Protein AF-A0A669Q5N9-F1 (afdb_monomer)

Foldseek 3Di:
DDPPPPVVVVVVQVQAAPQVRHGAAQWKAFPPVRDIHRPVRLVVVCVVPQADPPPRHGGPDIGTDPPPPPPPPDD

Sequence (75 aa):
LSTQQLDSMATELDRRCPICLDTMDDASYVMPCLHQFCFGCIQRWAESRPTCPLCKRRVESILHSVRGPQRSAIS

pLDDT: mean 79.75, std 16.21, range [48.41, 94.81]

InterPro domains:
  IPR001841 Zinc finger, RING-type [PS50089] (17-56)
  IPR001841 Zinc finger, RING-type [SM00184] (17-55)
  IPR013083 Zinc finger, RING/FYVE/PHD-type [G3DSA:3.30.40.10] (11-73)
  IPR017907 Zinc finger, RING-type, conserved site [PS00518] (33-42)
  IPR018957 Zinc finger, C3HC4 RING-type [PF00097] (17-55)

Mean predicted aligned error: 10.38 Å

Radius of gyration: 16.64 Å; Cα contacts (8 Å, |Δi|>4): 88; chains: 1; bounding box: 25×39×60 Å

Solvent-accessible surface area (backbone atoms only — not comparable to full-atom values): 4766 Å² total; per-residue (Å²): 133,82,78,85,70,65,68,70,64,61,68,66,57,78,56,36,12,84,84,79,71,38,76,53,55,65,59,18,31,33,32,89,77,65,50,68,31,20,41,76,53,52,51,60,42,39,75,78,46,51,41,38,90,88,77,63,46,64,52,78,47,76,51,61,81,77,79,70,81,79,76,72,79,78,130

Secondary structure (DSSP, 8-state):
--STTSSTTHHHHTTB-TTTSSB-SSEEEEETTTEEEEHHHHHHHHHH--B-TTT-PBP-EEEE-----------

Organism: Phasianus colchicus (NCBI:txid9054)

Nearest PDB structures (foldseek):
  2y43-assembly1_B  TM=8.693E-01  e=9.601E-05  Homo sapiens
  8grm-assembly1_M  TM=8.094E-01  e=5.584E-05  Homo sapiens
  9dgg-assembly1_K  TM=8.175E-01  e=5.975E-05  Homo sapiens
  4s3o-assembly2_B  TM=7.437E-01  e=2.314E-05  Homo sapiens
  8pp7-assembly1_M  TM=7.400E-01  e=6.394E-05  Homo sapiens

Structure (mmCIF, N/CA/C/O backbone):
data_AF-A0A669Q5N9-F1
#
_entry.id   AF-A0A669Q5N9-F1
#
loop_
_atom_site.group_PDB
_atom_site.id
_atom_site.type_symbol
_atom_site.label_atom_id
_atom_site.label_alt_id
_atom_site.label_comp_id
_atom_site.label_asym_id
_atom_site.label_entity_id
_atom_site.label_seq_id
_atom_site.pdbx_PDB_ins_code
_atom_site.Cartn_x
_atom_site.Cartn_y
_atom_site.Cartn_z
_atom_site.occupancy
_atom_site.B_iso_or_equiv
_atom_site.auth_seq_id
_atom_site.auth_comp_id
_atom_site.auth_asym_id
_atom_site.auth_atom_id
_atom_site.pdbx_PDB_model_num
ATOM 1 N N . LEU A 1 1 ? 6.779 -19.889 35.280 1.00 48.41 1 LEU A N 1
ATOM 2 C CA . LEU A 1 1 ? 6.255 -20.423 34.006 1.00 48.41 1 LEU A CA 1
ATOM 3 C C . LEU A 1 1 ? 6.658 -19.471 32.886 1.00 48.41 1 LEU A C 1
ATOM 5 O O . LEU A 1 1 ? 6.574 -18.267 33.080 1.00 48.41 1 LEU A O 1
ATOM 9 N N . SER A 1 2 ? 7.161 -20.052 31.799 1.00 50.34 2 SER A N 1
ATOM 10 C CA . SER A 1 2 ? 7.663 -19.503 30.533 1.00 50.34 2 SER A CA 1
ATOM 11 C C . SER A 1 2 ? 7.246 -18.079 30.132 1.00 50.34 2 SER A C 1
ATOM 13 O O . SER A 1 2 ? 6.121 -17.858 29.703 1.00 50.34 2 SER A O 1
ATOM 15 N N . THR A 1 3 ? 8.200 -17.144 30.109 1.00 57.16 3 THR A N 1
ATOM 16 C CA . THR A 1 3 ? 8.121 -15.903 29.306 1.00 57.16 3 THR A CA 1
ATOM 17 C C . THR A 1 3 ? 8.542 -16.116 27.844 1.00 57.16 3 THR A C 1
ATOM 19 O O . THR A 1 3 ? 8.425 -15.214 27.026 1.00 57.16 3 THR A O 1
ATOM 22 N N . GLN A 1 4 ? 8.973 -17.328 27.479 1.00 57.53 4 GLN A N 1
ATOM 23 C CA . GLN A 1 4 ? 9.547 -17.651 26.164 1.00 57.53 4 GLN A CA 1
ATOM 24 C C . GLN A 1 4 ? 8.514 -17.911 25.047 1.00 57.53 4 GLN A C 1
ATOM 26 O O . GLN A 1 4 ? 8.864 -18.486 24.025 1.00 57.53 4 GLN A O 1
ATOM 31 N N . GLN A 1 5 ? 7.242 -17.540 25.226 1.00 57.53 5 GLN A N 1
ATOM 32 C CA . GLN A 1 5 ? 6.175 -17.808 24.242 1.00 57.53 5 GLN A CA 1
ATOM 33 C C . GLN A 1 5 ? 5.516 -16.546 23.661 1.00 57.53 5 GLN A C 1
ATOM 35 O O . GLN A 1 5 ? 4.605 -16.670 22.849 1.00 57.53 5 GLN A O 1
ATOM 40 N N . LEU A 1 6 ? 5.969 -15.341 24.028 1.00 56.78 6 LEU A N 1
ATOM 41 C CA . LEU A 1 6 ? 5.392 -14.084 23.520 1.00 56.78 6 LEU A CA 1
ATOM 42 C C . LEU A 1 6 ? 6.181 -13.461 22.352 1.00 56.78 6 LEU A C 1
ATOM 44 O O . LEU A 1 6 ? 5.593 -12.734 21.558 1.00 56.78 6 LEU A O 1
ATOM 48 N N . ASP A 1 7 ? 7.459 -13.808 22.173 1.00 51.12 7 ASP A N 1
ATOM 49 C CA . ASP A 1 7 ? 8.290 -13.308 21.060 1.00 51.12 7 ASP A CA 1
ATOM 50 C C . ASP A 1 7 ? 8.056 -14.049 19.732 1.00 51.12 7 ASP A C 1
ATOM 52 O O . ASP A 1 7 ? 8.244 -13.490 18.651 1.00 51.12 7 ASP A O 1
ATOM 56 N N . SER A 1 8 ? 7.597 -15.304 19.777 1.00 54.50 8 SER A N 1
ATOM 57 C CA . SER A 1 8 ? 7.408 -16.111 18.563 1.00 54.50 8 SER A CA 1
ATOM 58 C C . SER A 1 8 ? 6.217 -15.654 17.713 1.00 54.50 8 SER A C 1
ATOM 60 O O . SER A 1 8 ? 6.254 -15.795 16.498 1.00 54.50 8 SER A O 1
ATOM 62 N N . MET A 1 9 ? 5.189 -15.051 18.320 1.00 53.22 9 MET A N 1
ATOM 63 C CA . MET A 1 9 ? 3.998 -14.561 17.605 1.00 53.22 9 MET A CA 1
ATOM 64 C C . MET A 1 9 ? 4.207 -13.181 16.955 1.00 53.22 9 MET A C 1
ATOM 66 O O . MET A 1 9 ? 3.469 -12.811 16.043 1.00 53.22 9 MET A O 1
ATOM 70 N N . ALA A 1 10 ? 5.204 -12.408 17.399 1.00 54.12 10 ALA A N 1
ATOM 71 C CA . ALA A 1 10 ? 5.428 -11.041 16.922 1.00 54.12 10 ALA A CA 1
ATOM 72 C C . ALA A 1 10 ? 6.065 -10.988 15.520 1.00 54.12 10 ALA A C 1
ATOM 74 O O . ALA A 1 10 ? 5.820 -10.054 14.760 1.00 54.12 10 ALA A O 1
ATOM 75 N N . THR A 1 11 ? 6.839 -12.011 15.146 1.00 53.66 11 THR A N 1
ATOM 76 C CA . THR A 1 11 ? 7.563 -12.049 13.860 1.00 53.66 11 THR A CA 1
ATOM 77 C C . THR A 1 11 ? 6.725 -12.571 12.687 1.00 53.66 11 THR A C 1
ATOM 79 O O . THR A 1 11 ? 7.058 -12.308 11.531 1.00 53.66 11 THR A O 1
ATOM 82 N N . GLU A 1 12 ? 5.612 -13.263 12.951 1.00 52.50 12 GLU A N 1
ATOM 83 C CA . GLU A 1 12 ? 4.695 -13.758 11.910 1.00 52.50 12 GLU A CA 1
ATOM 84 C C . GLU A 1 12 ? 3.673 -12.713 11.441 1.00 52.50 12 GLU A C 1
ATOM 86 O O . GLU A 1 12 ? 3.113 -12.839 10.349 1.00 52.50 12 GLU A O 1
ATOM 91 N N . LEU A 1 13 ? 3.416 -11.676 12.244 1.00 53.69 13 LEU A N 1
ATOM 92 C CA . LEU A 1 13 ? 2.447 -10.632 11.906 1.00 53.69 13 LEU A CA 1
ATOM 93 C C . LEU A 1 13 ? 3.028 -9.584 10.944 1.00 53.69 13 LEU A C 1
ATOM 95 O O . LEU A 1 13 ? 2.303 -9.059 10.102 1.00 53.69 13 LEU A O 1
ATOM 99 N N . ASP A 1 14 ? 4.338 -9.340 11.015 1.00 60.97 14 ASP A N 1
ATOM 100 C CA . ASP A 1 14 ? 5.045 -8.318 10.226 1.00 60.97 14 ASP A CA 1
ATOM 101 C C . ASP A 1 14 ? 5.058 -8.609 8.710 1.00 60.97 14 ASP A C 1
ATOM 103 O O . ASP A 1 14 ? 5.270 -7.724 7.886 1.00 60.97 14 ASP A O 1
ATOM 107 N N . ARG A 1 15 ? 4.763 -9.853 8.313 1.00 69.69 15 ARG A N 1
ATOM 108 C CA . ARG A 1 15 ? 4.740 -10.286 6.905 1.00 69.69 15 ARG A CA 1
ATOM 109 C C . ARG A 1 15 ? 3.34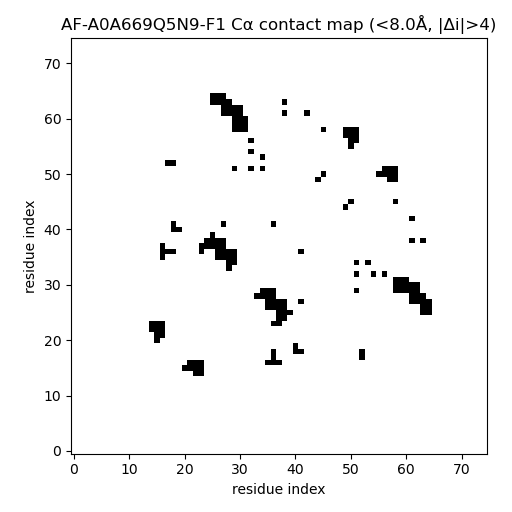0 -10.444 6.319 1.00 69.69 15 ARG A C 1
ATOM 111 O O . ARG A 1 15 ? 3.208 -10.956 5.205 1.00 69.69 15 ARG A O 1
ATOM 118 N N . ARG A 1 16 ? 2.293 -10.043 7.043 1.00 84.94 16 ARG A N 1
ATOM 119 C CA . ARG A 1 16 ? 0.913 -10.132 6.548 1.00 84.94 16 ARG A CA 1
ATOM 120 C C . ARG A 1 16 ? 0.515 -8.857 5.829 1.00 84.94 16 ARG A C 1
ATOM 122 O O . ARG A 1 16 ? 0.870 -7.752 6.235 1.00 84.94 16 ARG A O 1
ATOM 129 N N . CYS A 1 17 ? -0.253 -8.996 4.759 1.00 89.75 17 CYS A N 1
ATOM 130 C CA . CYS A 1 17 ? -0.810 -7.839 4.088 1.00 89.75 17 CYS A CA 1
ATOM 131 C C . CYS A 1 17 ? -1.926 -7.237 4.953 1.00 89.75 17 CYS A C 1
ATOM 133 O O . CYS A 1 17 ? -2.898 -7.923 5.254 1.00 89.75 17 CYS A O 1
ATOM 135 N N . PRO A 1 18 ? -1.879 -5.943 5.300 1.00 88.00 18 PRO A N 1
ATOM 136 C CA . PRO A 1 18 ? -2.899 -5.315 6.146 1.00 88.00 18 PRO A CA 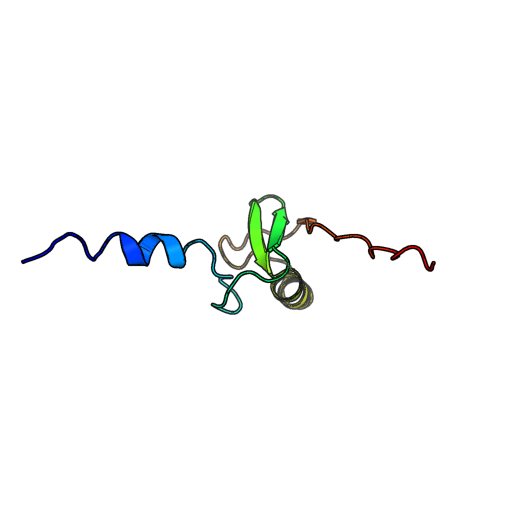1
ATOM 137 C C . PRO A 1 18 ? -4.253 -5.112 5.437 1.00 88.00 18 PRO A C 1
ATOM 139 O O . PRO A 1 18 ? -5.202 -4.663 6.070 1.00 88.00 18 PRO A O 1
ATOM 142 N N . ILE A 1 19 ? -4.352 -5.406 4.131 1.00 89.94 19 ILE A N 1
ATOM 143 C CA . ILE A 1 19 ? -5.609 -5.334 3.367 1.00 89.94 19 ILE A CA 1
ATOM 144 C C . ILE A 1 19 ? -6.358 -6.671 3.425 1.00 89.94 19 ILE A C 1
ATOM 146 O O . ILE A 1 19 ? -7.547 -6.677 3.726 1.00 89.94 19 ILE A O 1
ATOM 150 N N . CYS A 1 20 ? -5.688 -7.795 3.137 1.00 91.62 20 CYS A N 1
ATOM 151 C CA . CYS A 1 20 ? -6.316 -9.124 3.174 1.00 91.62 20 CYS A CA 1
ATOM 152 C C . CYS A 1 20 ? -6.096 -9.883 4.490 1.00 91.62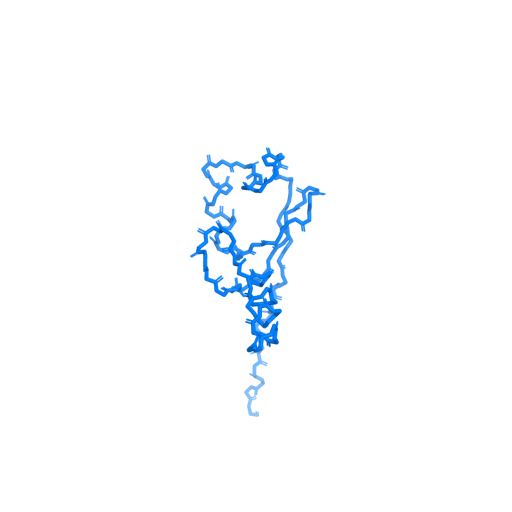 20 CYS A C 1
ATOM 154 O O . CYS A 1 20 ? -6.732 -10.909 4.696 1.00 91.62 20 CYS A O 1
ATOM 156 N N . LEU A 1 21 ? -5.228 -9.379 5.375 1.00 88.50 21 LEU A N 1
ATOM 157 C CA . LEU A 1 21 ? -4.823 -9.991 6.650 1.00 88.50 21 LEU A CA 1
ATOM 158 C C . LEU A 1 21 ? -4.178 -11.383 6.511 1.00 88.50 21 LEU A C 1
ATOM 160 O O . LEU A 1 21 ? -4.041 -12.108 7.496 1.00 88.50 21 LEU A O 1
ATOM 164 N N . ASP A 1 22 ? -3.737 -11.715 5.299 1.00 88.62 22 ASP A N 1
ATOM 165 C CA . ASP A 1 22 ? -3.132 -12.989 4.916 1.00 88.62 22 ASP A CA 1
ATOM 166 C C . ASP A 1 22 ? -1.650 -12.800 4.544 1.00 88.62 22 ASP A C 1
ATOM 168 O O . ASP A 1 22 ? -1.124 -11.680 4.514 1.00 88.62 22 ASP A O 1
ATOM 172 N N . THR A 1 23 ? -0.963 -13.902 4.269 1.00 86.56 23 THR A N 1
ATOM 173 C CA . THR A 1 23 ? 0.389 -13.947 3.716 1.00 86.56 23 THR A CA 1
ATOM 174 C C . THR A 1 23 ? 0.542 -13.051 2.481 1.00 86.56 23 THR A C 1
ATOM 176 O O . THR A 1 23 ? -0.331 -12.987 1.616 1.00 86.56 23 THR A O 1
ATOM 179 N N . MET A 1 24 ? 1.665 -12.330 2.410 1.00 87.19 24 MET A N 1
ATOM 180 C CA . MET A 1 24 ? 1.949 -11.380 1.334 1.00 87.19 24 MET A CA 1
ATOM 181 C C . MET A 1 24 ? 2.214 -12.099 -0.001 1.00 87.19 24 MET A C 1
ATOM 183 O O . MET A 1 24 ? 3.320 -12.580 -0.240 1.00 87.19 24 MET A O 1
ATOM 187 N N . ASP A 1 25 ? 1.211 -12.133 -0.873 1.00 84.81 25 ASP A N 1
ATOM 188 C CA . ASP A 1 25 ? 1.305 -12.628 -2.250 1.00 84.81 25 ASP A CA 1
ATOM 189 C C . ASP A 1 25 ? 1.645 -11.468 -3.202 1.00 84.81 25 ASP A C 1
ATOM 191 O O . ASP A 1 25 ? 0.990 -10.423 -3.172 1.00 84.81 25 ASP A O 1
ATOM 195 N N . ASP A 1 26 ? 2.719 -11.610 -3.984 1.00 86.38 26 ASP A N 1
ATOM 196 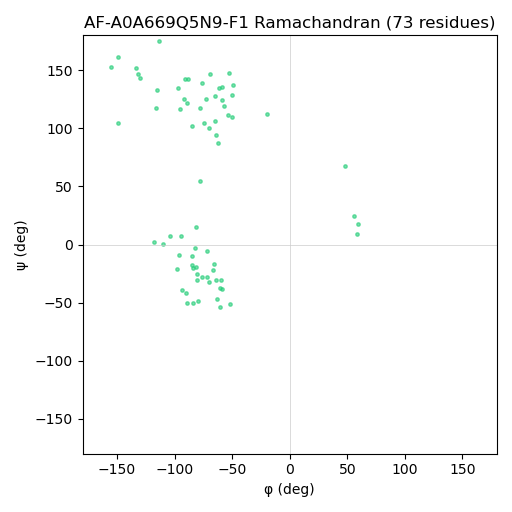C CA . ASP A 1 26 ? 3.284 -10.548 -4.831 1.00 86.38 26 ASP A CA 1
ATOM 197 C C . ASP A 1 26 ? 3.456 -9.208 -4.096 1.00 86.38 26 ASP A C 1
ATOM 199 O O . ASP A 1 26 ? 2.791 -8.203 -4.367 1.00 86.38 26 ASP A O 1
ATOM 203 N N . ALA A 1 27 ? 4.371 -9.199 -3.125 1.00 89.38 27 ALA A N 1
ATOM 204 C CA . ALA A 1 27 ? 4.706 -8.014 -2.349 1.00 89.38 27 ALA A CA 1
ATOM 205 C C . ALA A 1 27 ? 5.007 -6.793 -3.238 1.00 89.38 27 ALA A C 1
ATOM 207 O O . ALA A 1 27 ? 5.853 -6.828 -4.136 1.00 89.38 27 ALA A O 1
ATOM 208 N N . SER A 1 28 ? 4.334 -5.691 -2.926 1.00 92.50 28 SER A N 1
ATOM 209 C CA . SER A 1 28 ? 4.460 -4.408 -3.606 1.00 92.50 28 SER A CA 1
ATOM 210 C C . SER A 1 28 ? 4.598 -3.269 -2.603 1.00 92.50 28 SER A C 1
ATOM 212 O O . SER A 1 28 ? 4.094 -3.357 -1.482 1.00 92.50 28 SER A O 1
ATOM 214 N N . TYR A 1 29 ? 5.268 -2.196 -3.013 1.00 92.56 29 TYR A N 1
ATOM 215 C CA . TYR A 1 29 ? 5.557 -1.030 -2.187 1.00 92.56 29 TYR A CA 1
ATOM 216 C C . TYR A 1 29 ? 4.860 0.209 -2.733 1.00 92.56 29 TYR A C 1
ATOM 218 O O . TYR A 1 29 ? 4.940 0.519 -3.922 1.00 92.56 29 TYR A O 1
ATOM 226 N N . VAL A 1 30 ? 4.205 0.951 -1.845 1.00 93.12 30 VAL A N 1
ATOM 227 C CA . VAL A 1 30 ? 3.544 2.215 -2.181 1.00 93.12 30 VAL A CA 1
ATOM 228 C C . VAL A 1 30 ? 4.514 3.378 -2.031 1.00 93.12 30 VAL A C 1
ATOM 230 O O . VAL A 1 30 ? 4.989 3.643 -0.931 1.00 93.12 30 VAL A O 1
ATOM 233 N N . MET A 1 31 ? 4.742 4.147 -3.090 1.00 93.06 31 MET A N 1
ATOM 234 C CA . MET A 1 31 ? 5.505 5.395 -3.019 1.00 93.06 31 MET A CA 1
ATOM 235 C C . MET A 1 31 ? 4.604 6.593 -2.679 1.00 93.06 31 MET A C 1
ATOM 237 O O . MET A 1 31 ? 3.467 6.650 -3.162 1.00 93.06 31 MET A O 1
ATOM 241 N N . PRO A 1 32 ? 5.087 7.555 -1.863 1.00 92.38 32 PRO A N 1
ATOM 242 C CA . PRO A 1 32 ? 6.439 7.654 -1.284 1.00 92.38 32 PRO A CA 1
ATOM 243 C C . PRO A 1 32 ? 6.575 7.067 0.137 1.00 92.38 32 PRO A C 1
ATOM 245 O O . PRO A 1 32 ? 7.581 7.286 0.802 1.00 92.38 32 PRO A O 1
ATOM 248 N N . CYS A 1 33 ? 5.550 6.396 0.672 1.00 94.12 33 CYS A N 1
ATOM 249 C CA . CYS A 1 33 ? 5.558 5.933 2.067 1.00 94.12 33 CYS A CA 1
ATOM 250 C C . CYS A 1 33 ? 6.244 4.579 2.300 1.00 94.12 33 CYS A C 1
ATOM 252 O O . CYS A 1 33 ? 6.452 4.225 3.454 1.00 94.12 33 CYS A O 1
ATOM 254 N N . LEU A 1 34 ? 6.585 3.848 1.238 1.00 91.38 34 LEU A N 1
ATOM 255 C CA . LEU A 1 34 ? 7.240 2.536 1.246 1.00 91.38 34 LEU A CA 1
ATOM 256 C C . LEU A 1 34 ? 6.501 1.456 2.054 1.00 91.38 34 LEU A C 1
ATOM 258 O O . LEU A 1 34 ? 7.096 0.473 2.482 1.00 91.38 34 LEU A O 1
ATOM 262 N N . HIS A 1 35 ? 5.188 1.600 2.228 1.00 92.19 35 HIS A N 1
ATOM 263 C CA . HIS A 1 35 ? 4.380 0.574 2.878 1.00 92.19 35 HIS A CA 1
ATOM 264 C C . HIS A 1 35 ? 4.122 -0.612 1.947 1.00 92.19 35 HIS A C 1
ATOM 266 O O . HIS A 1 35 ? 3.831 -0.420 0.762 1.00 92.19 35 HIS A O 1
ATOM 272 N N . GLN A 1 36 ? 4.197 -1.818 2.512 1.00 91.50 36 GLN A N 1
ATOM 273 C CA . GLN A 1 36 ? 4.127 -3.079 1.784 1.00 91.50 36 GLN A CA 1
ATOM 274 C C . GLN A 1 36 ? 2.716 -3.687 1.804 1.00 91.50 36 GLN A C 1
ATOM 276 O O . GLN A 1 36 ? 2.072 -3.765 2.851 1.00 91.50 36 GLN A O 1
ATOM 281 N N . PHE A 1 37 ? 2.246 -4.145 0.643 1.00 92.25 37 PHE A N 1
ATOM 282 C CA . PHE A 1 37 ? 0.949 -4.805 0.462 1.00 92.25 37 PHE A CA 1
ATOM 283 C C . PHE A 1 37 ? 1.030 -5.834 -0.674 1.00 92.25 37 PHE A C 1
ATOM 285 O O . PHE A 1 37 ? 1.906 -5.728 -1.534 1.00 92.25 37 PHE A O 1
ATOM 292 N N . CYS A 1 38 ? 0.089 -6.780 -0.748 1.00 92.62 38 CYS A N 1
ATOM 293 C CA . CYS A 1 38 ? -0.062 -7.605 -1.948 1.00 92.62 38 CYS A CA 1
ATOM 294 C C . CYS A 1 38 ? -0.400 -6.705 -3.138 1.00 92.62 38 CYS A 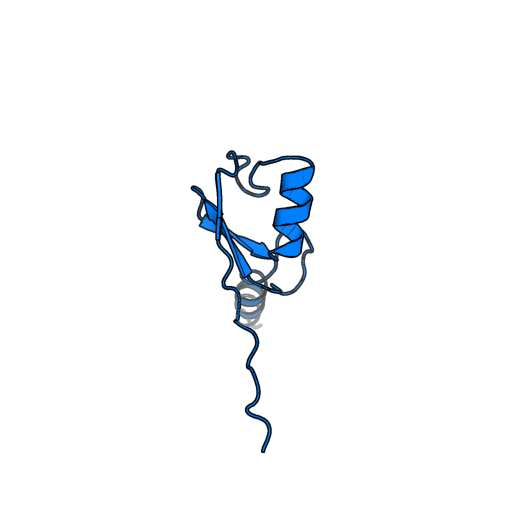C 1
ATOM 296 O O . CYS A 1 38 ? -1.295 -5.857 -3.017 1.00 92.62 38 CYS A O 1
ATOM 298 N N . PHE A 1 39 ? 0.250 -6.913 -4.280 1.00 91.62 39 PHE A N 1
ATOM 299 C CA . PHE A 1 39 ? 0.044 -6.117 -5.490 1.00 91.62 39 PHE A CA 1
ATOM 300 C C . PHE A 1 39 ? -1.440 -6.032 -5.876 1.00 91.62 39 PHE A C 1
ATOM 302 O O . PHE A 1 39 ? -2.002 -4.940 -5.966 1.00 91.62 39 PHE A O 1
ATOM 309 N N . GLY A 1 40 ? -2.125 -7.176 -5.959 1.00 91.69 40 GLY A N 1
ATOM 310 C CA . GLY A 1 40 ? -3.556 -7.213 -6.275 1.00 91.69 40 GLY A CA 1
ATOM 311 C C . GLY A 1 40 ? -4.464 -6.592 -5.201 1.00 91.69 40 GLY A C 1
ATOM 312 O O . GLY A 1 40 ? -5.595 -6.197 -5.490 1.00 91.69 40 GLY A O 1
ATOM 313 N N . CYS A 1 41 ? -4.006 -6.482 -3.951 1.00 93.81 41 CYS A N 1
ATOM 314 C CA . CYS A 1 41 ? -4.769 -5.816 -2.892 1.00 93.81 41 CYS A CA 1
ATOM 315 C C . CYS A 1 41 ? -4.646 -4.295 -2.987 1.00 93.81 41 CYS A C 1
ATOM 317 O O . CYS A 1 41 ? -5.660 -3.596 -2.966 1.00 93.81 41 CYS A O 1
ATOM 319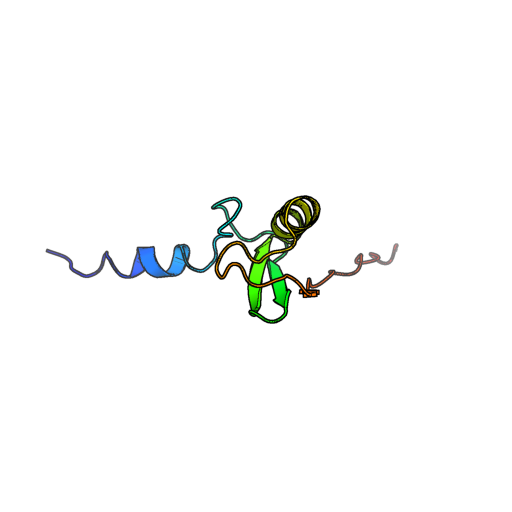 N N . ILE A 1 42 ? -3.421 -3.778 -3.118 1.00 93.12 42 ILE A N 1
ATOM 320 C CA . ILE A 1 42 ? -3.205 -2.333 -3.220 1.00 93.12 42 ILE A CA 1
ATOM 321 C C . ILE A 1 42 ? -3.709 -1.767 -4.546 1.00 93.12 42 ILE A C 1
ATOM 323 O O . ILE A 1 42 ? -4.209 -0.646 -4.562 1.00 93.12 42 ILE A O 1
ATOM 327 N N . GLN A 1 43 ? -3.653 -2.543 -5.631 1.00 91.75 43 GLN A N 1
ATOM 328 C CA . GLN A 1 43 ? -4.199 -2.145 -6.925 1.00 91.75 43 GLN A CA 1
ATOM 329 C C . GLN A 1 43 ? -5.713 -1.893 -6.835 1.00 91.75 43 GLN A C 1
ATOM 331 O O . GLN A 1 43 ? -6.162 -0.785 -7.118 1.00 91.75 43 GLN A O 1
ATOM 336 N N . ARG A 1 44 ? -6.484 -2.869 -6.328 1.00 93.81 44 ARG A N 1
ATOM 337 C CA . ARG A 1 44 ? -7.939 -2.725 -6.111 1.00 93.81 44 ARG A CA 1
ATOM 338 C C . ARG A 1 44 ? -8.281 -1.577 -5.165 1.00 93.81 44 ARG A C 1
ATOM 340 O O . ARG A 1 44 ? -9.259 -0.860 -5.363 1.00 93.81 44 ARG A O 1
ATOM 347 N N . TRP A 1 45 ? -7.472 -1.385 -4.123 1.00 93.19 45 TRP A N 1
ATOM 348 C CA . TRP A 1 45 ? -7.653 -0.256 -3.218 1.00 93.19 45 TRP A CA 1
ATOM 349 C C . TRP A 1 45 ? -7.450 1.078 -3.942 1.00 93.19 45 TRP A C 1
ATOM 351 O O . TRP A 1 45 ? -8.288 1.968 -3.811 1.00 93.19 45 TRP A O 1
ATOM 361 N N . ALA A 1 46 ? -6.384 1.208 -4.736 1.00 89.69 46 ALA A N 1
ATOM 362 C CA . ALA A 1 46 ? -6.060 2.428 -5.466 1.00 89.69 46 ALA A CA 1
ATOM 363 C C . ALA A 1 46 ? -7.109 2.799 -6.529 1.00 89.69 46 ALA A C 1
ATOM 365 O O . ALA A 1 46 ? -7.324 3.991 -6.749 1.00 89.69 46 ALA A O 1
ATOM 366 N N . GLU A 1 47 ? -7.796 1.815 -7.120 1.00 90.62 47 GLU A N 1
ATOM 367 C CA . GLU A 1 47 ? -8.924 2.030 -8.043 1.00 90.62 47 GLU A CA 1
ATOM 368 C C . GLU A 1 47 ? -10.091 2.772 -7.377 1.00 90.62 47 GLU A C 1
ATOM 370 O O . GLU A 1 47 ? -10.723 3.625 -7.997 1.00 90.62 47 GLU A O 1
ATOM 375 N N . SER A 1 48 ? -10.364 2.483 -6.102 1.00 91.31 48 SER A N 1
ATOM 376 C CA . SER A 1 48 ? -11.430 3.153 -5.343 1.00 91.31 48 SER A CA 1
ATOM 377 C C . SER A 1 48 ? -10.929 4.403 -4.620 1.00 91.31 48 SER A C 1
ATOM 379 O O . SER A 1 48 ? -11.618 5.422 -4.548 1.00 91.31 48 SER A O 1
ATOM 381 N N . ARG A 1 49 ? -9.735 4.326 -4.026 1.00 90.31 49 ARG A N 1
ATOM 382 C CA . ARG A 1 49 ? -9.153 5.389 -3.210 1.00 90.31 49 ARG A CA 1
ATOM 383 C C . ARG A 1 49 ? -7.623 5.350 -3.317 1.00 90.31 49 ARG A C 1
ATOM 385 O O . ARG A 1 49 ? -6.992 4.521 -2.664 1.00 90.31 49 ARG A O 1
ATOM 392 N N . PRO A 1 50 ? -6.995 6.269 -4.074 1.00 89.56 50 PRO A N 1
ATOM 393 C CA . PRO A 1 50 ? -5.550 6.274 -4.319 1.00 89.56 50 PRO A CA 1
ATOM 394 C C . PRO A 1 50 ? -4.766 6.837 -3.120 1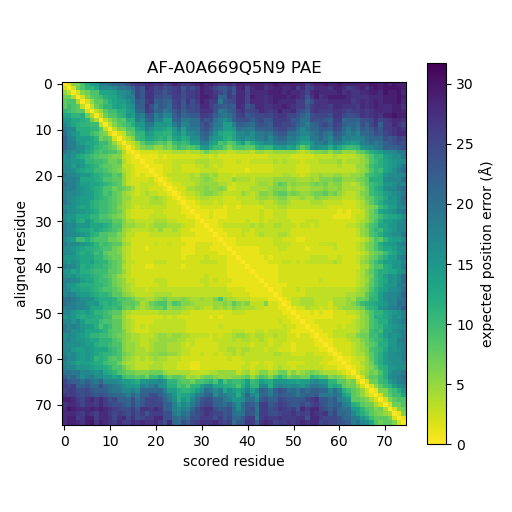.00 89.56 50 PRO A C 1
ATOM 396 O O . PRO A 1 50 ? -4.000 7.796 -3.231 1.00 89.56 50 PRO A O 1
ATOM 399 N N . THR A 1 51 ? -4.978 6.265 -1.938 1.00 94.81 51 THR A N 1
ATOM 400 C CA . THR A 1 51 ? -4.288 6.607 -0.692 1.00 94.81 51 THR A CA 1
ATOM 401 C C . THR A 1 51 ? -3.793 5.347 0.004 1.00 94.81 51 THR A C 1
ATOM 403 O O . THR A 1 51 ? -4.414 4.296 -0.069 1.00 94.81 51 THR A O 1
ATOM 406 N N . CYS A 1 52 ? -2.662 5.433 0.693 1.00 93.56 52 CYS A N 1
ATOM 407 C CA . CYS A 1 52 ? -2.089 4.330 1.443 1.00 93.56 52 CYS A CA 1
ATOM 408 C C . CYS A 1 52 ? -3.022 3.933 2.606 1.00 93.56 52 CYS A C 1
ATOM 410 O O . CYS A 1 52 ? -3.358 4.800 3.415 1.00 93.56 52 CYS A O 1
ATOM 412 N N . PRO A 1 53 ? -3.398 2.651 2.758 1.00 91.12 53 PRO A N 1
ATOM 413 C CA . PRO A 1 53 ? -4.246 2.199 3.864 1.00 91.12 53 PRO A CA 1
ATOM 414 C C . PRO A 1 53 ? -3.661 2.463 5.260 1.00 91.12 53 PRO A C 1
ATOM 416 O O . PRO A 1 53 ? -4.413 2.703 6.198 1.00 91.12 53 PRO A O 1
ATOM 419 N N . LEU A 1 54 ? -2.328 2.454 5.389 1.00 90.19 54 LEU A N 1
ATOM 420 C CA . LEU A 1 54 ? -1.633 2.596 6.673 1.00 90.19 54 LEU A CA 1
ATOM 421 C C . LEU A 1 54 ? -1.461 4.059 7.093 1.00 90.19 54 LEU A C 1
ATOM 423 O O . LEU A 1 54 ? -1.818 4.437 8.203 1.00 90.19 54 LEU A O 1
ATOM 427 N N . CYS A 1 55 ? -0.941 4.907 6.202 1.00 93.31 55 CYS A N 1
ATOM 428 C CA . CYS A 1 55 ? -0.625 6.301 6.536 1.00 93.31 55 CYS A CA 1
ATOM 429 C C . CYS A 1 55 ? -1.537 7.337 5.875 1.00 93.31 55 CYS A C 1
ATOM 431 O O . CYS A 1 55 ? -1.321 8.535 6.047 1.00 93.31 55 CYS A O 1
ATOM 433 N N . LYS A 1 56 ? -2.524 6.902 5.083 1.00 92.00 56 LYS A N 1
ATOM 434 C CA . LYS A 1 56 ? -3.475 7.752 4.340 1.00 92.00 56 LYS A CA 1
ATOM 435 C C . LYS A 1 56 ? -2.836 8.738 3.351 1.00 92.00 56 LYS A C 1
ATOM 437 O O . LYS A 1 56 ? -3.537 9.567 2.778 1.00 92.00 56 LYS A O 1
ATOM 442 N N . ARG A 1 57 ? -1.526 8.633 3.098 1.00 92.94 57 ARG A N 1
ATOM 443 C CA . ARG A 1 57 ? -0.803 9.444 2.106 1.00 92.94 57 ARG A CA 1
ATOM 444 C C . ARG A 1 57 ? -1.231 9.063 0.691 1.00 92.94 57 ARG A C 1
ATOM 446 O O . ARG A 1 57 ? -1.521 7.897 0.447 1.00 92.94 57 ARG A O 1
ATOM 453 N N . ARG A 1 58 ? -1.265 10.017 -0.241 1.00 92.56 58 ARG A N 1
ATOM 454 C CA . ARG A 1 58 ? -1.594 9.741 -1.648 1.00 92.56 58 ARG A CA 1
ATOM 455 C C . ARG A 1 58 ? -0.606 8.730 -2.239 1.00 92.56 58 ARG A C 1
ATOM 457 O O . ARG A 1 58 ? 0.592 8.836 -1.996 1.00 92.56 58 ARG A O 1
ATOM 464 N N . VAL A 1 59 ? -1.129 7.751 -2.969 1.00 92.75 59 VAL A N 1
ATOM 465 C CA . VAL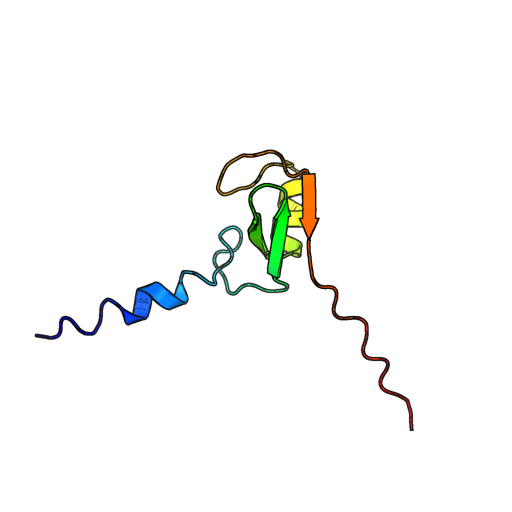 A 1 59 ? -0.330 6.781 -3.726 1.00 92.75 59 VAL A CA 1
ATOM 466 C C . VAL A 1 59 ? 0.138 7.476 -4.998 1.00 92.75 59 VAL A C 1
ATOM 468 O O . VAL A 1 59 ? -0.690 7.897 -5.805 1.00 92.75 59 VAL A O 1
ATOM 471 N N . GLU A 1 60 ? 1.448 7.620 -5.167 1.00 92.62 60 GLU A N 1
ATOM 472 C CA . GLU A 1 60 ? 2.033 8.175 -6.395 1.00 92.62 60 GLU A CA 1
ATOM 473 C C . GLU A 1 60 ? 2.409 7.072 -7.379 1.00 92.62 60 GLU A C 1
ATOM 475 O O . GLU A 1 60 ? 2.225 7.208 -8.585 1.00 92.62 60 GLU A O 1
ATOM 480 N N . SER A 1 61 ? 2.934 5.960 -6.873 1.00 91.69 61 SER A N 1
ATOM 481 C CA . SER A 1 61 ? 3.316 4.800 -7.676 1.00 91.69 61 SER A CA 1
ATOM 482 C C . SER A 1 61 ? 3.295 3.543 -6.817 1.00 91.69 61 SER A C 1
ATOM 484 O O . SER A 1 61 ? 3.491 3.611 -5.601 1.00 91.69 61 SER A O 1
ATOM 486 N N . ILE A 1 62 ? 3.065 2.396 -7.452 1.00 92.00 62 ILE A N 1
ATOM 487 C CA . ILE A 1 62 ? 3.116 1.079 -6.815 1.00 92.00 62 ILE A CA 1
ATOM 488 C C . ILE A 1 62 ? 4.263 0.312 -7.470 1.00 92.00 62 ILE A C 1
ATOM 490 O O . ILE A 1 62 ? 4.245 0.074 -8.675 1.00 92.00 62 ILE A O 1
ATOM 494 N N . LEU A 1 63 ? 5.272 -0.044 -6.682 1.00 91.50 63 LEU A N 1
ATOM 495 C CA . LEU A 1 63 ? 6.426 -0.819 -7.125 1.00 91.50 63 LEU A CA 1
ATOM 496 C C . LEU A 1 63 ? 6.176 -2.293 -6.814 1.00 91.50 63 LEU A C 1
ATOM 498 O O . LEU A 1 63 ? 6.068 -2.651 -5.645 1.00 91.50 63 LEU A O 1
ATOM 502 N N . HIS A 1 64 ? 6.103 -3.151 -7.828 1.00 88.50 64 HIS A N 1
ATOM 503 C CA . HIS A 1 64 ? 6.008 -4.602 -7.654 1.00 88.50 64 HIS A CA 1
ATOM 504 C C . HIS A 1 64 ? 7.047 -5.300 -8.532 1.00 88.50 64 HIS A C 1
ATOM 506 O O . HIS A 1 64 ? 7.360 -4.839 -9.631 1.00 88.50 64 HIS A O 1
ATOM 512 N N . SER A 1 65 ? 7.627 -6.392 -8.036 1.00 80.56 65 SER A N 1
ATOM 513 C CA . SER A 1 65 ? 8.624 -7.142 -8.798 1.00 80.56 65 SER A CA 1
ATOM 514 C C . SER A 1 65 ? 7.909 -8.129 -9.718 1.00 80.56 65 SER A C 1
ATOM 516 O O . SER A 1 65 ? 7.428 -9.166 -9.269 1.00 80.56 65 SER A O 1
ATOM 518 N N . VAL A 1 66 ? 7.801 -7.804 -11.007 1.00 70.12 66 VAL A N 1
ATOM 519 C CA . VAL A 1 66 ? 7.235 -8.724 -12.000 1.00 70.12 66 VAL A CA 1
ATOM 520 C C . VAL A 1 66 ? 8.276 -9.804 -12.277 1.00 70.12 66 VAL A C 1
ATOM 522 O O . VAL A 1 66 ? 9.278 -9.556 -12.951 1.00 70.12 66 VAL A O 1
ATOM 525 N N . ARG A 1 67 ? 8.074 -11.012 -11.742 1.00 65.56 67 ARG A N 1
ATOM 526 C CA . ARG A 1 67 ? 8.857 -12.173 -12.177 1.00 65.56 67 ARG A CA 1
ATOM 527 C C . ARG A 1 67 ? 8.485 -12.420 -13.636 1.00 65.56 67 ARG A C 1
ATOM 529 O O . ARG A 1 67 ? 7.370 -12.840 -13.927 1.00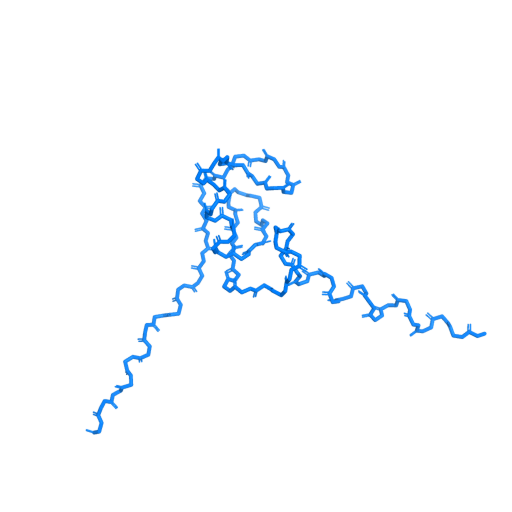 65.56 67 ARG A O 1
ATOM 536 N N . GLY A 1 68 ? 9.390 -12.077 -14.553 1.00 61.16 68 GLY A N 1
ATOM 537 C CA . GLY A 1 68 ? 9.188 -12.319 -15.979 1.00 61.16 68 GLY A CA 1
ATOM 538 C C . GLY A 1 68 ? 8.842 -13.792 -16.227 1.00 61.16 68 GLY A C 1
ATOM 539 O O . GLY A 1 68 ? 9.306 -14.654 -15.472 1.00 61.16 68 GLY A O 1
ATOM 540 N N . PRO A 1 69 ? 8.024 -14.105 -17.250 1.00 55.56 69 PRO A N 1
ATOM 541 C CA . PRO A 1 69 ? 7.693 -15.485 -17.556 1.00 55.56 69 PRO A CA 1
ATOM 542 C C . PRO A 1 69 ? 9.001 -16.227 -17.807 1.00 55.56 69 PRO A C 1
ATOM 544 O O . PRO A 1 69 ? 9.761 -15.872 -18.712 1.00 55.56 69 PRO A O 1
ATOM 547 N N . GLN A 1 70 ? 9.277 -17.244 -16.993 1.00 61.09 70 GLN A N 1
ATOM 548 C CA . GLN A 1 70 ? 10.322 -18.202 -17.305 1.00 61.09 70 GLN A CA 1
ATOM 549 C C . GLN A 1 70 ? 9.851 -18.902 -18.574 1.00 61.09 70 GLN A C 1
ATOM 551 O O . GLN A 1 70 ? 9.034 -19.819 -18.526 1.00 61.09 70 GLN A O 1
ATOM 556 N N . ARG A 1 71 ? 10.287 -18.402 -19.735 1.00 60.75 71 ARG A N 1
ATOM 557 C CA . ARG A 1 71 ? 10.228 -19.151 -20.982 1.00 60.75 71 ARG A CA 1
ATOM 558 C C . ARG A 1 71 ? 11.118 -20.358 -20.740 1.00 60.75 71 ARG A C 1
ATOM 560 O O . ARG A 1 71 ? 12.321 -20.284 -20.968 1.00 60.75 71 ARG A O 1
ATOM 567 N N . SER A 1 72 ? 10.542 -21.426 -20.191 1.00 57.34 72 SER A N 1
ATOM 568 C CA . SER A 1 72 ? 11.139 -22.748 -20.238 1.00 57.34 72 SER A CA 1
ATOM 569 C C . SER A 1 72 ? 11.497 -22.964 -21.698 1.00 57.34 72 SER A C 1
ATOM 571 O O . SER A 1 72 ? 10.614 -23.002 -22.558 1.00 57.34 72 SER A O 1
ATOM 573 N N . ALA A 1 73 ? 12.798 -22.956 -21.979 1.00 59.84 73 ALA A N 1
ATOM 574 C CA . ALA A 1 73 ? 13.318 -23.374 -23.259 1.00 59.84 73 ALA A CA 1
ATOM 575 C C . ALA A 1 73 ? 12.741 -24.769 -23.505 1.00 59.84 73 ALA A C 1
ATOM 577 O O . ALA A 1 73 ? 12.986 -25.702 -22.744 1.00 59.84 73 ALA A O 1
ATOM 578 N N . ILE A 1 74 ? 11.857 -24.855 -24.492 1.00 62.66 74 ILE A N 1
ATOM 579 C CA . ILE A 1 74 ? 11.452 -26.119 -25.082 1.00 62.66 74 ILE A CA 1
ATOM 580 C C . ILE A 1 74 ? 12.714 -26.798 -25.628 1.00 62.66 74 ILE A C 1
ATOM 582 O O . ILE A 1 74 ? 13.442 -26.165 -26.385 1.00 62.66 74 ILE A O 1
ATOM 586 N N . SER A 1 75 ? 12.930 -28.031 -25.156 1.00 52.06 75 SER A N 1
ATOM 587 C CA . SER A 1 75 ? 13.806 -29.116 -25.636 1.00 52.06 75 SER A CA 1
ATOM 588 C C . SER A 1 75 ? 15.019 -28.784 -26.501 1.00 52.06 75 SER A C 1
ATOM 590 O O . SER A 1 75 ? 14.840 -28.363 -27.663 1.00 52.06 75 SER A O 1
#